Protein AF-A0A818AXY8-F1 (afdb_monomer)

Structure (mmCIF, N/CA/C/O backbone):
data_AF-A0A818AXY8-F1
#
_entry.id   AF-A0A818AXY8-F1
#
loop_
_atom_site.group_PDB
_atom_site.id
_atom_site.type_symbol
_atom_site.label_atom_id
_atom_site.label_alt_id
_atom_site.label_comp_id
_atom_site.label_asym_id
_atom_site.label_entity_id
_atom_site.label_seq_id
_atom_site.pdbx_PDB_ins_code
_atom_site.Cartn_x
_atom_site.Cartn_y
_atom_site.Cartn_z
_atom_site.occupancy
_atom_site.B_iso_or_equiv
_atom_site.auth_seq_id
_atom_site.auth_comp_id
_atom_site.auth_asym_id
_atom_site.auth_atom_id
_atom_site.pdbx_PDB_model_num
ATOM 1 N N . MET A 1 1 ? -20.628 3.296 70.301 1.00 48.06 1 MET A N 1
ATOM 2 C CA . MET A 1 1 ? -19.712 3.643 69.192 1.00 48.06 1 MET A CA 1
ATOM 3 C C . MET A 1 1 ? -20.104 2.829 67.960 1.00 48.06 1 MET A C 1
ATOM 5 O O . MET A 1 1 ? -19.567 1.754 67.759 1.00 48.06 1 MET A O 1
ATOM 9 N N . TYR A 1 2 ? -21.075 3.292 67.170 1.00 55.97 2 TYR A N 1
ATOM 10 C CA . TYR A 1 2 ? -21.410 2.694 65.869 1.00 55.97 2 TYR A CA 1
ATOM 11 C C . TYR A 1 2 ? -21.148 3.757 64.809 1.00 55.97 2 TYR A C 1
ATOM 13 O O . TYR A 1 2 ? -21.998 4.604 64.554 1.00 55.97 2 TYR A O 1
ATOM 21 N N . PHE A 1 3 ? -19.930 3.774 64.270 1.00 54.16 3 PHE A N 1
ATOM 22 C CA . PHE A 1 3 ? -19.526 4.743 63.256 1.00 54.16 3 PHE A CA 1
ATOM 23 C C . PHE A 1 3 ? -19.406 4.032 61.897 1.00 54.16 3 PHE A C 1
ATOM 25 O O . PHE A 1 3 ? -18.405 3.405 61.579 1.00 54.16 3 PHE A O 1
ATOM 32 N N . PHE A 1 4 ? -20.501 4.119 61.136 1.00 60.19 4 PHE A N 1
ATOM 33 C CA . PHE A 1 4 ? -20.572 4.169 59.669 1.00 60.19 4 PHE A CA 1
ATOM 34 C C . PHE A 1 4 ? -20.023 3.011 58.793 1.00 60.19 4 PHE A C 1
ATOM 36 O O . PHE A 1 4 ? -19.209 3.247 57.900 1.00 60.19 4 PHE A O 1
ATOM 43 N N . PRO A 1 5 ? -20.598 1.793 58.868 1.00 75.06 5 PRO A N 1
ATOM 44 C CA . PRO A 1 5 ? -20.438 0.762 57.824 1.00 75.06 5 PRO A CA 1
ATOM 45 C C . PRO A 1 5 ? -21.004 1.174 56.445 1.00 75.06 5 PRO A C 1
ATOM 47 O O . PRO A 1 5 ? -20.714 0.551 55.430 1.00 75.06 5 PRO A O 1
ATOM 50 N N . TRP A 1 6 ? -21.799 2.244 56.382 1.00 73.00 6 TRP A N 1
ATOM 51 C CA . TRP A 1 6 ? -22.331 2.782 55.128 1.00 73.00 6 TRP A CA 1
ATOM 52 C C . TRP A 1 6 ? -21.282 3.532 54.301 1.00 73.00 6 TRP A C 1
ATOM 54 O O . TRP A 1 6 ? -21.371 3.533 53.079 1.00 73.00 6 TRP A O 1
ATOM 64 N N . ILE A 1 7 ? -20.264 4.125 54.934 1.00 83.06 7 ILE A N 1
ATOM 65 C CA . ILE A 1 7 ? -19.205 4.868 54.228 1.00 83.06 7 ILE A CA 1
ATOM 66 C C . ILE A 1 7 ? -18.285 3.912 53.462 1.00 83.06 7 ILE A C 1
ATOM 68 O O . ILE A 1 7 ? -17.856 4.198 52.348 1.00 83.06 7 ILE A O 1
ATOM 72 N N . THR A 1 8 ? -17.994 2.746 54.032 1.00 83.06 8 THR A N 1
ATOM 73 C CA . THR A 1 8 ? -17.176 1.734 53.354 1.00 83.06 8 THR A CA 1
ATOM 74 C C . THR A 1 8 ? -17.925 1.113 52.177 1.00 83.06 8 THR A C 1
ATOM 76 O O . THR A 1 8 ? -17.327 0.896 51.124 1.00 83.06 8 THR A O 1
ATOM 79 N N . LEU A 1 9 ? -19.240 0.905 52.307 1.00 85.94 9 LEU A N 1
ATOM 80 C CA . LEU A 1 9 ? -20.090 0.435 51.214 1.00 85.94 9 LEU A CA 1
ATOM 81 C C . LEU A 1 9 ? -20.167 1.458 50.070 1.00 85.94 9 LEU A C 1
ATOM 83 O O . LEU A 1 9 ? -20.033 1.087 48.905 1.00 85.94 9 LEU A O 1
ATOM 87 N N . THR A 1 10 ? -20.340 2.747 50.379 1.00 87.31 10 THR A N 1
ATOM 88 C CA . THR A 1 10 ? -20.406 3.796 49.349 1.00 87.31 10 THR A CA 1
ATOM 89 C C . THR A 1 10 ? -19.076 3.965 48.622 1.00 87.31 10 THR A C 1
ATOM 91 O O . THR A 1 10 ? -19.072 4.057 47.396 1.00 87.31 10 THR A O 1
ATOM 94 N N . LEU A 1 11 ? -17.945 3.924 49.332 1.00 89.06 11 LEU A N 1
ATOM 95 C CA . LEU A 1 11 ? -16.615 3.962 48.714 1.00 89.06 11 LEU A CA 1
ATOM 96 C C . LEU A 1 11 ? -16.344 2.734 47.836 1.00 89.06 11 LEU A C 1
ATOM 98 O O . LEU A 1 11 ? -15.791 2.870 46.745 1.00 89.06 11 LEU A O 1
ATOM 102 N N . PHE A 1 12 ? -16.765 1.545 48.270 1.00 90.44 12 PHE A N 1
ATOM 103 C CA . PHE A 1 12 ? -16.612 0.320 47.486 1.00 90.44 12 PHE A CA 1
ATOM 104 C C . PHE A 1 12 ? -17.447 0.350 46.198 1.00 90.44 12 PHE A C 1
ATOM 106 O O . PHE A 1 12 ? -16.944 0.015 45.124 1.00 90.44 12 PHE A O 1
ATOM 113 N N . LEU A 1 13 ? -18.699 0.810 46.277 1.00 88.44 13 LEU A N 1
ATOM 114 C CA . LEU A 1 13 ? -19.559 0.984 45.105 1.00 88.44 13 LEU A CA 1
ATOM 115 C C . LEU A 1 13 ? -19.002 2.046 44.147 1.00 88.44 13 LEU A C 1
ATOM 117 O O . LEU A 1 13 ? -18.993 1.826 42.936 1.00 88.44 13 LEU A O 1
ATOM 121 N N . LEU A 1 14 ? -18.464 3.150 44.670 1.00 91.19 14 LEU A N 1
ATOM 122 C CA . LEU A 1 14 ? -17.814 4.187 43.867 1.00 91.19 14 LEU A CA 1
ATOM 123 C C . LEU A 1 14 ? -16.579 3.639 43.135 1.00 91.19 14 LEU A C 1
ATOM 125 O O . LEU A 1 14 ? -16.428 3.837 41.931 1.00 91.19 14 LEU A O 1
ATOM 129 N N . PHE A 1 15 ? -15.720 2.902 43.840 1.00 92.31 15 PHE A N 1
ATOM 130 C CA . PHE A 1 15 ? -14.532 2.284 43.254 1.00 92.31 15 PHE A CA 1
ATOM 131 C C . PHE A 1 15 ? -14.896 1.237 42.193 1.00 92.31 15 PHE A C 1
ATOM 133 O O . PHE A 1 15 ? -14.287 1.193 41.123 1.00 92.31 15 PHE A O 1
ATOM 140 N N . SER A 1 16 ? -15.921 0.421 42.450 1.00 89.50 16 SER A N 1
ATOM 141 C CA . SER A 1 16 ? -16.447 -0.543 41.478 1.00 89.50 16 SER A CA 1
ATOM 142 C C . SER A 1 16 ? -16.947 0.151 40.205 1.00 89.50 16 SER A C 1
ATOM 144 O O . SER A 1 16 ? -16.585 -0.251 39.097 1.00 89.50 16 SER A O 1
ATOM 146 N N . MET A 1 17 ? -17.685 1.256 40.351 1.00 91.81 17 MET A N 1
ATOM 147 C CA . MET A 1 17 ? -18.159 2.064 39.225 1.00 91.81 17 MET A CA 1
ATOM 148 C C . MET A 1 17 ? -17.009 2.678 38.425 1.00 91.81 17 MET A C 1
ATOM 150 O O . MET A 1 17 ? -16.980 2.525 37.207 1.00 91.81 17 MET A O 1
ATOM 154 N N . ILE A 1 18 ? -16.023 3.299 39.076 1.00 93.31 18 ILE A N 1
ATOM 155 C CA . ILE A 1 18 ? -14.860 3.894 38.394 1.00 93.31 18 ILE A CA 1
ATOM 156 C C . ILE A 1 18 ? -14.107 2.837 37.570 1.00 93.31 18 ILE A C 1
ATOM 158 O O . ILE A 1 18 ? -13.804 3.062 36.397 1.00 93.31 18 ILE A O 1
ATOM 162 N N . ASN A 1 19 ? -13.866 1.651 38.136 1.00 88.12 19 ASN A N 1
ATOM 163 C CA . ASN A 1 19 ? -13.210 0.556 37.417 1.00 88.12 19 ASN A CA 1
ATOM 164 C C . ASN A 1 19 ? -14.041 0.043 36.231 1.00 88.12 19 ASN A C 1
ATOM 166 O O . ASN A 1 19 ? -13.480 -0.272 35.177 1.00 88.12 19 ASN A O 1
ATOM 170 N N . ALA A 1 20 ? -15.367 -0.026 36.375 1.00 89.81 20 ALA A N 1
ATOM 171 C CA . ALA A 1 20 ? -16.263 -0.384 35.280 1.00 89.81 20 ALA A CA 1
ATOM 172 C C . ALA A 1 20 ? -16.190 0.647 34.142 1.00 89.81 20 ALA A C 1
ATOM 174 O O . ALA A 1 20 ? -16.043 0.260 32.982 1.00 89.81 20 ALA A O 1
ATOM 175 N N . PHE A 1 21 ? -16.187 1.945 34.461 1.00 92.38 21 PHE A N 1
ATOM 176 C CA . PHE A 1 21 ? -16.037 3.016 33.472 1.00 92.38 21 PHE A CA 1
ATOM 177 C C . PHE A 1 21 ? -14.702 2.949 32.728 1.00 92.38 21 PHE A C 1
ATOM 179 O O . PHE A 1 21 ? -14.694 3.034 31.502 1.00 92.38 21 PHE A O 1
ATOM 186 N N . ILE A 1 22 ? -13.586 2.726 33.431 1.00 90.06 22 ILE A N 1
ATOM 187 C CA . ILE A 1 22 ? -12.262 2.580 32.804 1.00 90.06 22 ILE A CA 1
ATOM 188 C C . ILE A 1 22 ? -12.265 1.409 31.810 1.00 90.06 22 ILE A C 1
ATOM 190 O O . ILE A 1 22 ? -11.779 1.549 30.685 1.00 90.06 22 ILE A O 1
ATOM 194 N N . ARG A 1 23 ? -12.855 0.263 32.183 1.00 87.25 23 ARG A N 1
ATOM 195 C CA . ARG A 1 23 ? -12.965 -0.897 31.284 1.00 87.25 23 ARG A CA 1
ATOM 196 C C . ARG A 1 23 ? -13.845 -0.606 30.073 1.00 87.25 23 ARG A C 1
ATOM 198 O O . ARG A 1 23 ? -13.454 -0.950 28.960 1.00 87.25 23 ARG A O 1
ATOM 205 N N . ILE A 1 24 ? -14.999 0.031 30.269 1.00 86.88 24 ILE A N 1
ATOM 206 C CA . ILE A 1 24 ? -15.915 0.390 29.176 1.00 86.88 24 ILE A CA 1
ATOM 207 C C . ILE A 1 24 ? -15.232 1.354 28.204 1.00 86.88 24 ILE A C 1
ATOM 209 O O . ILE A 1 24 ? -15.268 1.121 26.995 1.00 86.88 24 ILE A O 1
ATOM 213 N N . PHE A 1 25 ? -14.561 2.384 28.722 1.00 88.19 25 PHE A N 1
ATOM 214 C CA . PHE A 1 25 ? -13.838 3.353 27.909 1.00 88.19 25 PHE A CA 1
ATOM 215 C C . PHE A 1 25 ? -12.741 2.669 27.087 1.00 88.19 25 PHE A C 1
ATOM 217 O O . PHE A 1 25 ? -12.723 2.804 25.870 1.00 88.19 25 PHE A O 1
ATOM 224 N N . HIS A 1 26 ? -11.907 1.830 27.711 1.00 81.62 26 HIS A N 1
ATOM 225 C CA . HIS A 1 26 ? -10.865 1.071 27.013 1.00 81.62 26 HIS A CA 1
ATOM 226 C C . HIS A 1 26 ? -11.432 0.163 25.908 1.00 81.62 26 HIS A C 1
ATOM 228 O O . HIS A 1 26 ? -10.893 0.111 24.801 1.00 81.62 26 HIS A O 1
ATOM 234 N N . ILE A 1 27 ? -12.546 -0.529 26.174 1.00 82.12 27 ILE A N 1
ATOM 235 C CA . ILE A 1 27 ? -13.219 -1.363 25.171 1.00 82.12 27 ILE A CA 1
ATOM 236 C C . ILE A 1 27 ? -13.697 -0.504 23.995 1.00 82.12 27 ILE A C 1
ATOM 238 O O . ILE A 1 27 ? -13.471 -0.885 22.848 1.00 82.12 27 ILE A O 1
ATOM 242 N N . GLN A 1 28 ? -14.307 0.659 24.241 1.00 81.94 28 GLN A N 1
ATOM 243 C CA . GLN A 1 28 ? -14.752 1.559 23.172 1.00 81.94 28 GLN A CA 1
ATOM 244 C C . GLN A 1 28 ? -13.587 2.053 22.306 1.00 81.94 28 GLN A C 1
ATOM 246 O O . GLN A 1 28 ? -13.692 2.019 21.077 1.00 81.94 28 GLN A O 1
ATOM 251 N N . THR A 1 29 ? -12.455 2.424 22.911 1.00 78.94 29 THR A N 1
ATOM 252 C CA . THR A 1 29 ? -11.255 2.846 22.171 1.00 78.94 29 THR A CA 1
ATOM 253 C C . THR A 1 29 ? -10.733 1.724 21.275 1.00 78.94 29 THR A C 1
ATOM 255 O O . THR A 1 29 ? -10.442 1.947 20.099 1.00 78.94 29 THR A O 1
ATOM 258 N N . LEU A 1 30 ? -10.696 0.488 21.784 1.00 78.25 30 LEU A N 1
ATOM 259 C CA . LEU A 1 30 ? -10.285 -0.681 21.003 1.00 78.25 30 LEU A CA 1
ATOM 260 C C . LEU A 1 30 ? -11.244 -0.989 19.844 1.00 78.25 30 LEU A C 1
ATOM 262 O O . LEU A 1 30 ? -10.798 -1.346 18.752 1.00 78.25 30 LEU A O 1
ATOM 266 N N . GLN A 1 31 ? -12.557 -0.837 20.042 1.00 76.88 31 GLN A N 1
ATOM 267 C CA . GLN A 1 31 ? -13.547 -1.061 18.982 1.00 76.88 31 GLN A CA 1
A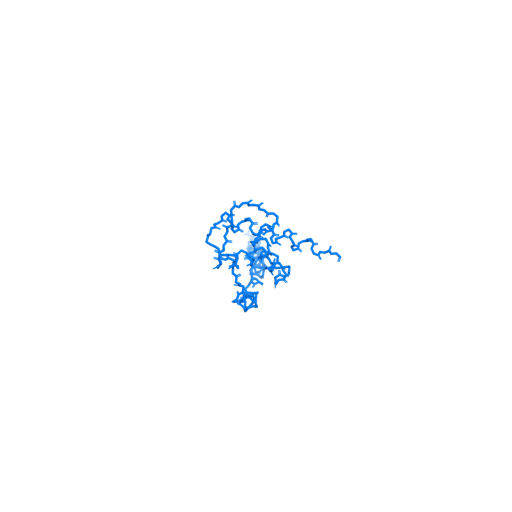TOM 268 C C . GLN A 1 31 ? -13.417 -0.033 17.846 1.00 76.88 31 GLN A C 1
ATOM 270 O O . GLN A 1 31 ? -13.568 -0.397 16.678 1.00 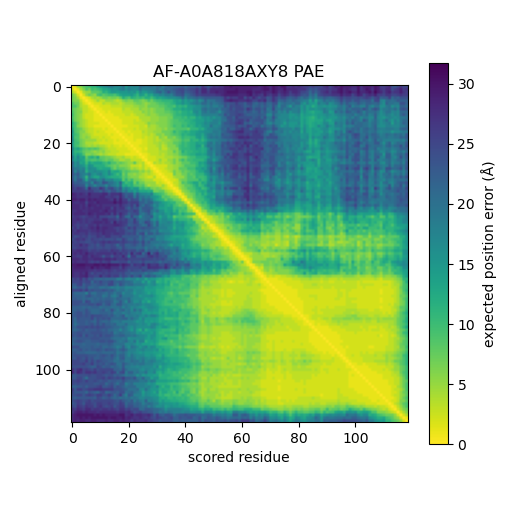76.88 31 GLN A O 1
ATOM 275 N N . LEU A 1 32 ? -13.088 1.228 18.151 1.00 70.31 32 LEU A N 1
ATOM 276 C CA . LEU A 1 32 ? -12.842 2.260 17.135 1.00 70.31 32 LEU A CA 1
ATOM 277 C C . LEU A 1 32 ? -11.584 1.963 16.305 1.00 70.31 32 LEU A C 1
ATOM 279 O O . LEU A 1 32 ? -11.634 2.042 15.077 1.00 70.31 32 LEU A O 1
ATOM 283 N N . VAL A 1 33 ? -10.497 1.528 16.949 1.00 73.56 33 VAL A N 1
ATOM 284 C CA . VAL A 1 33 ? -9.264 1.101 16.260 1.00 73.56 33 VAL A CA 1
ATOM 285 C C . VAL A 1 33 ? -9.508 -0.144 15.397 1.00 73.56 33 VAL A C 1
ATOM 287 O O . VAL A 1 33 ? -9.022 -0.246 14.273 1.00 73.56 33 VAL A O 1
ATOM 290 N N . LYS A 1 34 ? -10.322 -1.096 15.865 1.00 71.94 34 LYS A N 1
ATOM 291 C CA . LYS A 1 34 ? -10.660 -2.287 15.074 1.00 71.94 34 LYS A CA 1
ATOM 292 C C . LYS A 1 34 ? -11.527 -1.952 13.856 1.00 71.94 34 LYS A C 1
ATOM 294 O O . LYS A 1 34 ? -11.362 -2.575 12.812 1.00 71.94 34 LYS A O 1
ATOM 299 N N . ARG A 1 35 ? -12.422 -0.961 13.953 1.00 62.16 35 ARG A N 1
ATOM 300 C CA . ARG A 1 35 ? -13.236 -0.484 12.818 1.00 62.16 35 ARG A CA 1
ATOM 301 C C . ARG A 1 35 ? -12.395 0.215 11.748 1.00 62.16 35 ARG A C 1
ATOM 303 O O . ARG A 1 35 ? -12.654 -0.000 10.564 1.00 62.16 35 ARG A O 1
ATOM 310 N N . SER A 1 36 ? -11.384 0.999 12.132 1.00 61.12 36 SER A N 1
ATOM 311 C CA . SER A 1 36 ? -10.471 1.625 11.165 1.00 61.12 36 SER A CA 1
ATOM 312 C C . SER A 1 36 ? -9.602 0.591 10.441 1.00 61.12 36 SER A C 1
ATOM 314 O O . SER A 1 36 ? -9.441 0.681 9.226 1.00 61.12 36 SER A O 1
ATOM 316 N N . LEU A 1 37 ? -9.137 -0.448 11.143 1.00 62.16 37 LEU A N 1
ATOM 317 C CA . LEU A 1 37 ? -8.434 -1.580 10.528 1.00 62.16 37 LEU A CA 1
ATOM 318 C C . LEU A 1 37 ? -9.368 -2.470 9.684 1.00 62.16 37 LEU A C 1
ATOM 320 O O . LEU A 1 37 ? -8.973 -2.940 8.623 1.00 62.16 37 LEU A O 1
ATOM 324 N N . GLY A 1 38 ? -10.620 -2.670 10.107 1.00 50.88 38 GLY A N 1
ATOM 325 C CA . GLY A 1 38 ? -11.599 -3.532 9.430 1.00 50.88 38 GLY A CA 1
ATOM 326 C C . GLY A 1 38 ? -12.115 -2.997 8.089 1.00 50.88 38 GLY A C 1
ATOM 327 O O . GLY A 1 38 ? -12.424 -3.787 7.199 1.00 50.88 38 GLY A O 1
ATOM 328 N N . ARG A 1 39 ? -12.132 -1.671 7.876 1.00 48.03 39 ARG A N 1
ATOM 329 C CA . ARG A 1 39 ? -12.456 -1.066 6.563 1.00 48.03 39 ARG A CA 1
ATOM 330 C C . ARG A 1 39 ? -11.456 -1.478 5.465 1.00 48.03 39 ARG A C 1
ATOM 332 O O . ARG A 1 39 ? -11.777 -1.419 4.282 1.00 48.03 39 ARG A O 1
ATOM 339 N N . ARG A 1 40 ? -10.272 -1.966 5.844 1.00 50.41 40 ARG A N 1
ATOM 340 C CA . ARG A 1 40 ? -9.240 -2.468 4.929 1.00 50.41 40 ARG A CA 1
ATOM 341 C C . ARG A 1 40 ? -9.599 -3.807 4.275 1.00 50.41 40 ARG A C 1
ATOM 343 O O . ARG A 1 40 ? -9.164 -4.062 3.157 1.00 50.41 40 ARG A O 1
ATOM 350 N N . SER A 1 41 ? -10.432 -4.625 4.923 1.00 45.66 41 SER A N 1
ATOM 351 C CA . SER A 1 41 ? -10.787 -5.976 4.461 1.00 45.66 41 SER A CA 1
ATOM 352 C C . SER A 1 41 ? -11.847 -6.017 3.353 1.00 45.66 41 SER A C 1
ATOM 354 O O . SER A 1 41 ? -12.002 -7.052 2.718 1.00 45.66 41 SER A O 1
ATOM 356 N N . GLN A 1 42 ? -12.578 -4.926 3.098 1.00 47.12 42 GLN A N 1
ATOM 357 C CA . GLN A 1 42 ? -13.581 -4.882 2.019 1.00 47.12 42 GLN A CA 1
ATOM 358 C C . GLN A 1 42 ? -12.997 -4.451 0.665 1.00 47.12 42 GLN A C 1
ATOM 360 O O . GLN A 1 42 ? -13.571 -4.767 -0.372 1.00 47.12 42 GLN A O 1
ATOM 365 N N . SER A 1 43 ? -11.836 -3.787 0.639 1.00 52.50 43 SER A N 1
ATOM 366 C CA . SER A 1 43 ? -11.241 -3.322 -0.624 1.00 52.50 43 SER A CA 1
ATOM 367 C C . SER A 1 43 ? -10.519 -4.432 -1.406 1.00 52.50 43 SER A C 1
ATOM 369 O O . SER A 1 43 ? -10.447 -4.397 -2.630 1.00 52.50 43 SER A O 1
ATOM 371 N N . SER A 1 44 ? -10.065 -5.483 -0.718 1.00 50.88 44 SER A N 1
ATOM 372 C CA . SER A 1 44 ? -9.285 -6.587 -1.294 1.00 50.88 44 SER A CA 1
ATOM 373 C C . SER A 1 44 ? -10.046 -7.453 -2.307 1.00 50.88 44 SER A C 1
ATOM 375 O O . SER A 1 44 ? -9.409 -8.105 -3.127 1.00 50.8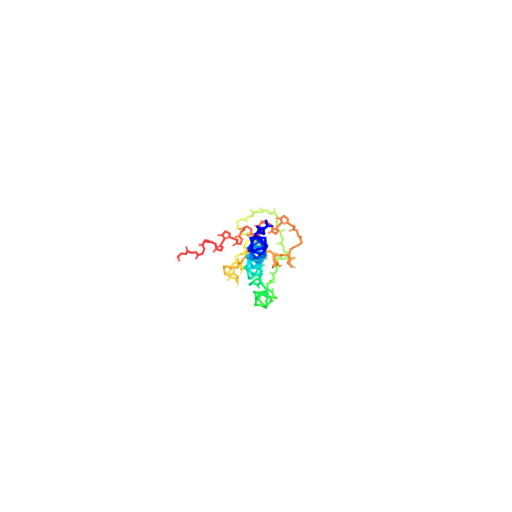8 44 SER A O 1
ATOM 377 N N . THR A 1 45 ? -11.384 -7.455 -2.299 1.00 53.50 45 THR A N 1
ATOM 378 C CA . THR A 1 45 ? -12.168 -8.230 -3.284 1.00 53.50 45 THR A CA 1
ATOM 379 C C . THR A 1 45 ? -12.343 -7.468 -4.599 1.00 53.50 45 THR A C 1
ATOM 381 O O . THR A 1 45 ? -12.242 -8.072 -5.659 1.00 53.50 45 THR A O 1
ATOM 384 N N . SER A 1 46 ? -12.523 -6.142 -4.549 1.00 58.12 46 SER A N 1
ATOM 385 C CA . SER A 1 46 ? -12.688 -5.318 -5.758 1.00 58.12 46 SER A CA 1
ATOM 386 C C . SER A 1 46 ? -11.390 -5.211 -6.562 1.00 58.12 46 SER A C 1
ATOM 388 O O . SER A 1 46 ? -11.408 -5.299 -7.784 1.00 58.12 46 SER A O 1
ATOM 390 N N . TYR A 1 47 ? -10.250 -5.068 -5.882 1.00 62.72 47 TYR A N 1
ATOM 391 C CA . TYR A 1 47 ? -8.955 -4.900 -6.546 1.00 62.72 47 TYR A CA 1
ATOM 392 C C . TYR A 1 47 ? -8.378 -6.200 -7.116 1.00 62.72 47 TYR A C 1
ATOM 394 O O . TYR A 1 47 ? -7.644 -6.153 -8.096 1.00 62.72 47 TYR A O 1
ATOM 402 N N . ASN A 1 48 ? -8.735 -7.363 -6.560 1.00 62.56 48 ASN A N 1
ATOM 403 C CA . ASN A 1 48 ? -8.258 -8.652 -7.074 1.00 62.56 48 ASN A CA 1
ATOM 404 C C . ASN A 1 48 ? -8.731 -8.925 -8.510 1.00 62.56 48 ASN A C 1
ATOM 406 O O . ASN A 1 48 ? -8.003 -9.551 -9.271 1.00 62.56 48 ASN A O 1
ATOM 410 N N . SER A 1 49 ? -9.918 -8.452 -8.903 1.00 61.06 49 SER A N 1
ATOM 411 C CA . SER A 1 49 ? -10.404 -8.598 -10.281 1.00 61.06 49 SER A CA 1
ATOM 412 C C . SER A 1 49 ? -9.633 -7.708 -11.262 1.00 61.06 49 SER A C 1
ATOM 414 O O . SER A 1 49 ? -9.318 -8.159 -12.353 1.00 61.06 49 SER A O 1
ATOM 416 N N . GLN A 1 50 ? -9.271 -6.485 -10.855 1.00 65.25 50 GLN A N 1
ATOM 417 C CA . GLN A 1 50 ? -8.506 -5.524 -11.667 1.00 65.25 50 GLN A CA 1
ATOM 418 C C . GLN A 1 50 ? -7.012 -5.867 -11.793 1.00 65.25 50 GLN A C 1
ATOM 420 O O . GLN A 1 50 ? -6.342 -5.363 -12.695 1.00 65.25 50 GLN A O 1
ATOM 425 N N . ASP A 1 51 ? -6.494 -6.703 -10.896 1.00 70.38 51 ASP A N 1
ATOM 426 C CA . ASP A 1 51 ? -5.084 -7.089 -10.833 1.00 70.38 51 ASP A CA 1
ATOM 427 C C . ASP A 1 51 ? -4.698 -8.191 -11.829 1.00 70.38 51 ASP A C 1
ATOM 429 O O . ASP A 1 51 ? -3.609 -8.146 -12.390 1.00 70.38 51 ASP A O 1
ATOM 433 N N . ASN A 1 52 ? -5.597 -9.141 -12.118 1.00 68.62 52 ASN A N 1
ATOM 434 C CA . ASN A 1 52 ? -5.314 -10.230 -13.071 1.00 68.62 52 ASN A CA 1
ATOM 435 C C . ASN A 1 52 ? -5.024 -9.729 -14.496 1.00 68.62 52 ASN A C 1
ATOM 437 O O . ASN A 1 52 ? -4.360 -10.418 -15.265 1.00 68.62 52 ASN A O 1
ATOM 441 N N . ASP A 1 53 ? -5.491 -8.524 -14.821 1.00 74.88 53 ASP A N 1
ATOM 442 C CA . ASP A 1 53 ? -5.313 -7.889 -16.125 1.00 74.88 53 ASP A CA 1
ATOM 443 C C . ASP A 1 53 ? -4.092 -6.944 -16.171 1.00 74.88 53 ASP A C 1
ATOM 445 O O . ASP A 1 53 ? -3.929 -6.210 -17.145 1.00 74.88 53 ASP A O 1
ATOM 449 N N . LEU A 1 54 ? -3.271 -6.871 -15.113 1.00 81.44 54 LEU A N 1
ATOM 450 C CA . LEU A 1 54 ? -2.010 -6.118 -15.120 1.00 81.44 54 LEU A CA 1
ATOM 451 C C . LEU A 1 54 ? -0.890 -7.020 -15.634 1.00 81.44 54 LEU A C 1
ATOM 453 O O . LEU A 1 54 ? -0.544 -8.018 -15.005 1.00 81.44 54 LEU A O 1
ATOM 457 N N . VAL A 1 55 ? -0.296 -6.643 -16.764 1.00 80.62 55 VAL A N 1
ATOM 458 C CA . VAL A 1 55 ? 0.847 -7.355 -17.342 1.00 80.62 55 VAL A CA 1
ATOM 459 C C . VAL A 1 55 ? 2.116 -6.554 -17.046 1.00 80.62 55 VAL A C 1
ATOM 461 O O . VAL A 1 55 ? 2.286 -5.470 -17.609 1.00 80.62 55 VAL A O 1
ATOM 464 N N . PRO A 1 56 ? 3.015 -7.039 -16.169 1.00 82.00 56 PRO A N 1
ATOM 465 C CA . PRO A 1 56 ? 4.259 -6.338 -15.901 1.00 82.00 56 PRO A CA 1
ATOM 466 C C . PRO A 1 56 ? 5.181 -6.386 -17.131 1.00 82.00 56 PRO A C 1
ATOM 468 O O . PRO A 1 56 ? 5.255 -7.410 -17.819 1.00 82.00 56 PRO A O 1
ATOM 471 N N . PRO A 1 57 ? 5.920 -5.304 -17.420 1.00 81.81 57 PRO A N 1
ATOM 472 C CA . PRO A 1 57 ? 6.890 -5.302 -18.504 1.00 81.81 57 PRO A CA 1
ATOM 473 C C . PRO A 1 57 ? 8.016 -6.306 -18.221 1.00 81.81 57 PRO A C 1
ATOM 475 O O . PRO A 1 57 ? 8.602 -6.334 -17.142 1.00 81.81 57 PRO A O 1
ATOM 478 N N . THR A 1 58 ? 8.359 -7.124 -19.216 1.00 78.38 58 THR A N 1
ATOM 479 C CA . THR A 1 58 ? 9.358 -8.200 -19.073 1.00 78.38 58 THR A CA 1
ATOM 480 C C . THR A 1 58 ? 10.800 -7.728 -19.262 1.00 78.38 58 THR A C 1
ATOM 482 O O . THR A 1 58 ? 11.741 -8.481 -19.021 1.00 78.38 58 THR A O 1
ATOM 485 N N . THR A 1 59 ? 11.001 -6.480 -19.691 1.00 76.56 59 THR A N 1
ATOM 486 C CA . THR A 1 59 ? 12.317 -5.934 -20.038 1.00 76.56 59 THR A CA 1
ATOM 487 C C . THR A 1 59 ? 12.633 -4.701 -19.200 1.00 76.56 59 THR A C 1
ATOM 489 O O . THR A 1 59 ? 11.912 -3.707 -19.259 1.00 76.56 59 THR A O 1
ATOM 492 N N . CYS A 1 60 ? 13.745 -4.723 -18.461 1.00 76.19 60 CYS A N 1
ATOM 493 C CA . CYS A 1 60 ? 14.277 -3.555 -17.761 1.00 76.19 60 CYS A CA 1
ATOM 494 C C . CYS A 1 60 ? 15.601 -3.128 -18.404 1.00 76.19 60 CYS A C 1
ATOM 496 O O . CYS A 1 60 ? 16.579 -3.865 -18.369 1.00 76.19 60 CYS A O 1
ATOM 498 N N . CYS A 1 61 ? 15.636 -1.929 -18.986 1.00 77.44 61 CYS A N 1
ATOM 499 C CA . CYS A 1 61 ? 16.824 -1.389 -19.658 1.00 77.44 61 CYS A CA 1
ATOM 500 C C . CYS A 1 61 ? 17.898 -0.877 -18.671 1.00 77.44 61 CYS A C 1
ATOM 502 O O . CYS A 1 61 ? 19.004 -0.546 -19.089 1.00 77.44 61 CYS A O 1
ATOM 504 N N . MET A 1 62 ? 17.581 -0.771 -17.369 1.00 75.50 62 MET A N 1
ATOM 505 C CA . MET A 1 62 ? 18.472 -0.283 -16.294 1.00 75.50 62 MET A CA 1
ATOM 506 C C . MET A 1 62 ? 19.150 1.081 -16.556 1.00 75.50 62 MET A C 1
ATOM 508 O O . MET A 1 62 ? 20.072 1.470 -15.851 1.00 75.50 62 MET A O 1
ATOM 512 N N . SER A 1 63 ? 18.674 1.832 -17.551 1.00 76.31 63 SER A N 1
ATOM 513 C CA . SER A 1 63 ? 19.315 3.060 -18.047 1.00 76.31 63 SER A CA 1
ATOM 514 C C . SER A 1 63 ? 18.634 4.345 -17.562 1.00 76.31 63 SER A C 1
ATOM 516 O O . SER A 1 63 ? 18.981 5.431 -18.011 1.00 76.31 63 SER A O 1
ATOM 518 N N . ASN A 1 64 ? 17.641 4.231 -16.671 1.00 67.38 64 ASN A N 1
ATOM 519 C CA . ASN A 1 64 ? 16.952 5.356 -16.025 1.00 67.38 64 ASN A CA 1
ATOM 520 C C . ASN A 1 64 ? 16.467 6.478 -16.978 1.00 67.38 64 ASN A C 1
ATOM 522 O O . ASN A 1 64 ? 16.526 7.662 -16.651 1.00 67.38 64 ASN A O 1
ATOM 526 N N . CYS A 1 65 ? 15.981 6.119 -18.169 1.00 77.50 65 CYS A N 1
ATOM 527 C CA . CYS A 1 65 ? 15.518 7.081 -19.169 1.00 77.50 65 CYS A CA 1
ATOM 528 C C . CYS A 1 65 ? 14.095 7.602 -18.885 1.00 77.50 65 CYS A C 1
ATOM 530 O O . CYS A 1 65 ? 13.292 6.948 -18.220 1.00 77.50 65 CYS A O 1
ATOM 532 N N . ALA A 1 66 ? 13.756 8.767 -19.451 1.00 71.75 66 ALA A N 1
ATOM 533 C CA . ALA A 1 66 ? 12.436 9.390 -19.299 1.00 71.75 66 ALA A CA 1
ATOM 534 C C . ALA A 1 66 ? 11.276 8.552 -19.880 1.00 71.75 66 ALA A C 1
ATOM 536 O O . ALA A 1 66 ? 10.132 8.744 -19.484 1.00 71.75 66 ALA A O 1
ATOM 537 N N . ASN A 1 67 ? 11.569 7.612 -20.786 1.00 75.81 67 ASN A N 1
ATOM 538 C CA . ASN A 1 67 ? 10.594 6.697 -21.387 1.00 75.81 67 ASN A CA 1
ATOM 539 C C . ASN A 1 67 ? 10.705 5.277 -20.804 1.00 75.81 67 ASN A C 1
ATOM 541 O O . ASN A 1 67 ? 10.697 4.279 -21.525 1.00 75.81 67 ASN A O 1
ATOM 545 N N . CYS A 1 68 ? 10.923 5.178 -19.494 1.00 85.56 68 CYS A N 1
ATOM 546 C CA . CYS A 1 68 ? 11.058 3.892 -18.829 1.00 85.56 68 CYS A CA 1
ATOM 547 C C . CYS A 1 68 ? 9.713 3.147 -18.843 1.00 85.56 68 CYS A C 1
ATOM 549 O O . 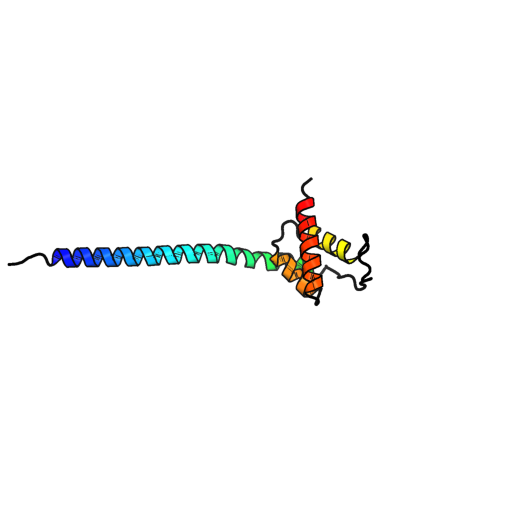CYS A 1 68 ? 8.717 3.645 -18.324 1.00 85.56 68 CYS A O 1
ATOM 551 N N . VAL A 1 69 ? 9.698 1.921 -19.373 1.00 87.38 69 VAL A N 1
ATOM 552 C CA . VAL A 1 69 ? 8.491 1.070 -19.454 1.00 87.38 69 VAL A CA 1
ATOM 553 C C . VAL A 1 69 ? 7.815 0.852 -18.097 1.00 87.38 69 VAL A C 1
ATOM 555 O O . VAL A 1 69 ? 6.600 0.713 -18.006 1.00 87.38 69 VAL A O 1
ATOM 558 N N . TRP A 1 70 ? 8.599 0.887 -17.021 1.00 87.88 70 TRP A N 1
ATOM 559 C CA . TRP A 1 70 ? 8.111 0.752 -15.654 1.00 87.88 70 TRP A CA 1
ATOM 560 C C . TRP A 1 70 ? 7.426 2.011 -15.124 1.00 87.88 70 TRP A C 1
ATOM 562 O O . TRP A 1 70 ? 6.572 1.921 -14.248 1.00 87.88 70 TRP A O 1
ATOM 572 N N . ILE A 1 71 ? 7.752 3.177 -15.680 1.00 88.25 71 ILE A N 1
ATOM 573 C CA . ILE A 1 71 ? 7.041 4.424 -15.402 1.00 88.25 71 ILE A CA 1
ATOM 574 C C . ILE A 1 71 ? 5.670 4.414 -16.080 1.00 88.25 71 ILE A C 1
ATOM 576 O O . ILE A 1 71 ? 4.684 4.793 -15.453 1.00 88.25 71 ILE A O 1
ATOM 580 N N . SER A 1 72 ? 5.582 3.915 -17.316 1.00 87.44 72 SER A N 1
ATOM 581 C CA . SER A 1 72 ? 4.294 3.696 -17.988 1.00 87.44 72 SER A CA 1
ATOM 582 C C . SER A 1 72 ? 3.435 2.675 -17.237 1.00 87.44 72 SER A C 1
ATOM 584 O O . SER A 1 72 ? 2.245 2.894 -17.038 1.00 87.44 72 SER A O 1
ATOM 586 N N . PHE A 1 73 ? 4.049 1.600 -16.734 1.00 88.50 73 PHE A N 1
ATOM 587 C CA . PHE A 1 73 ? 3.371 0.626 -15.876 1.00 88.50 73 PHE A CA 1
ATOM 588 C C . PHE A 1 73 ? 2.867 1.251 -14.562 1.00 88.50 73 PHE A C 1
ATOM 590 O O . PHE A 1 73 ? 1.727 1.029 -14.159 1.00 88.50 73 PHE A O 1
ATOM 597 N N . ALA A 1 74 ? 3.679 2.090 -13.909 1.00 89.75 74 ALA A N 1
ATOM 598 C CA . ALA A 1 74 ? 3.261 2.847 -12.727 1.00 89.75 74 ALA A CA 1
ATOM 599 C C . ALA A 1 74 ? 2.076 3.784 -13.021 1.00 89.75 74 ALA A C 1
ATOM 601 O O . ALA A 1 74 ? 1.172 3.926 -12.197 1.00 89.75 74 ALA A O 1
ATOM 602 N N . GLU A 1 75 ? 2.055 4.411 -14.195 1.00 88.56 75 GLU A N 1
ATOM 603 C CA . GLU A 1 75 ? 0.947 5.260 -14.628 1.00 88.56 75 GLU A CA 1
ATOM 604 C C . GLU A 1 75 ? -0.349 4.463 -14.825 1.00 88.56 75 GLU A C 1
ATOM 606 O O . GLU A 1 75 ? -1.394 4.876 -14.323 1.00 88.56 75 GLU A O 1
ATOM 611 N N . GLU A 1 76 ? -0.284 3.291 -15.457 1.00 88.75 76 GLU A N 1
ATOM 612 C CA . GLU A 1 76 ? -1.445 2.410 -15.614 1.00 88.75 76 GLU A CA 1
ATOM 613 C C . GLU A 1 76 ? -2.017 1.973 -14.256 1.00 88.75 76 GLU A C 1
ATOM 615 O O . GLU A 1 76 ? -3.231 2.016 -14.040 1.00 88.75 76 GLU A O 1
ATOM 620 N N . ILE A 1 77 ? -1.150 1.623 -13.297 1.00 89.38 77 ILE A N 1
ATOM 621 C CA . ILE A 1 77 ? -1.572 1.298 -11.929 1.00 89.38 77 ILE A CA 1
ATOM 622 C C . ILE A 1 77 ? -2.243 2.514 -11.273 1.00 89.38 77 ILE A C 1
ATOM 624 O O . ILE A 1 77 ? -3.315 2.379 -10.684 1.00 89.38 77 ILE A O 1
ATOM 628 N N . ALA A 1 78 ? -1.665 3.712 -11.387 1.00 88.94 78 ALA A N 1
ATOM 629 C CA . ALA A 1 78 ? -2.258 4.921 -10.813 1.00 88.94 78 ALA A CA 1
ATOM 630 C C . ALA A 1 78 ? -3.654 5.225 -11.394 1.00 88.94 78 ALA A C 1
ATOM 632 O O . ALA A 1 78 ? -4.550 5.635 -10.653 1.00 88.94 78 ALA A O 1
ATOM 633 N N . GLN A 1 79 ? -3.856 4.983 -12.694 1.00 86.50 79 GLN A N 1
ATOM 634 C CA . GLN A 1 79 ? -5.149 5.152 -13.365 1.00 86.50 79 GLN A CA 1
ATOM 635 C C . GLN A 1 79 ? -6.168 4.083 -12.955 1.00 86.50 79 GLN A C 1
ATOM 637 O O . GLN A 1 79 ? -7.346 4.390 -12.771 1.00 86.50 79 GLN A O 1
ATOM 642 N N . ARG A 1 80 ? -5.730 2.830 -12.787 1.00 86.25 80 ARG A N 1
ATOM 643 C CA . ARG A 1 80 ? -6.598 1.701 -12.421 1.00 86.25 80 ARG A CA 1
ATOM 644 C C . ARG A 1 80 ? -7.015 1.722 -10.948 1.00 86.25 80 ARG A C 1
ATOM 646 O O . ARG A 1 80 ? -8.083 1.209 -10.614 1.00 86.25 80 ARG A O 1
ATOM 653 N N . TYR A 1 81 ? -6.206 2.334 -10.082 1.00 86.00 81 TYR A N 1
ATOM 654 C CA . TYR A 1 81 ? -6.416 2.404 -8.633 1.00 86.00 81 TYR A CA 1
ATOM 655 C C . TYR A 1 81 ? -6.453 3.855 -8.107 1.00 86.00 81 TYR A C 1
ATOM 657 O O . TYR A 1 81 ? -5.644 4.231 -7.248 1.00 86.00 81 TYR A O 1
ATOM 665 N N . PRO A 1 82 ? -7.393 4.695 -8.578 1.00 82.25 82 PRO A N 1
ATOM 666 C CA . PRO A 1 82 ? -7.448 6.097 -8.186 1.00 82.25 82 PRO A CA 1
ATOM 667 C C . PRO A 1 82 ? -7.759 6.231 -6.690 1.00 82.25 82 PRO A C 1
ATOM 669 O O . PRO A 1 82 ? -8.744 5.692 -6.186 1.00 82.25 82 PRO A O 1
ATOM 672 N N . GLY A 1 83 ? -6.909 6.958 -5.961 1.00 80.50 83 GLY A N 1
ATOM 673 C CA . GLY A 1 83 ? -7.078 7.176 -4.520 1.00 80.50 83 GLY A CA 1
ATOM 674 C C . GLY A 1 83 ? -6.897 5.921 -3.656 1.00 80.50 83 GLY A C 1
ATOM 675 O O . GLY A 1 83 ? -7.285 5.931 -2.485 1.00 80.50 83 GLY A O 1
ATOM 676 N N . ALA A 1 84 ? -6.324 4.843 -4.201 1.00 83.44 84 ALA A N 1
ATOM 677 C CA . ALA A 1 84 ? -6.040 3.648 -3.424 1.00 83.44 84 ALA A CA 1
ATOM 678 C C . ALA A 1 84 ? -5.041 3.939 -2.296 1.00 83.44 84 ALA A C 1
ATOM 680 O O . ALA A 1 84 ? -4.085 4.702 -2.444 1.00 83.44 84 ALA A O 1
ATOM 681 N N . ALA A 1 85 ? -5.270 3.305 -1.144 1.00 84.12 85 ALA A N 1
ATOM 682 C CA . ALA A 1 85 ? -4.362 3.416 -0.014 1.00 84.12 85 ALA A CA 1
ATOM 683 C C . ALA A 1 85 ? -2.979 2.861 -0.386 1.00 84.12 85 ALA A C 1
ATOM 685 O O . ALA A 1 85 ? -2.867 1.884 -1.132 1.00 84.12 85 ALA A O 1
ATOM 686 N N . LYS A 1 86 ? -1.932 3.458 0.191 1.00 86.31 86 LYS A N 1
ATOM 687 C CA . LYS A 1 86 ? -0.520 3.097 -0.014 1.00 86.31 86 LYS A CA 1
ATOM 688 C C . LYS A 1 86 ? -0.287 1.589 0.036 1.00 86.31 86 LYS A C 1
ATOM 690 O O . LYS A 1 86 ? 0.486 1.035 -0.735 1.00 86.31 86 LYS A O 1
ATOM 695 N N . GLU A 1 87 ? -0.980 0.904 0.927 1.00 86.12 87 GLU A N 1
ATOM 696 C CA . GLU A 1 87 ? -0.769 -0.513 1.155 1.00 86.12 87 GLU A CA 1
ATOM 697 C C . G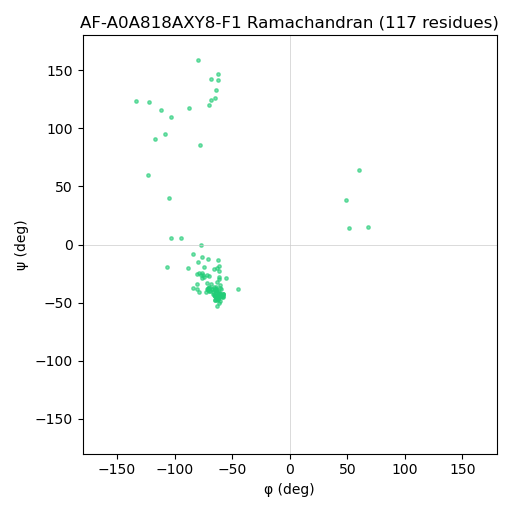LU A 1 87 ? -1.461 -1.423 0.144 1.00 86.12 87 GL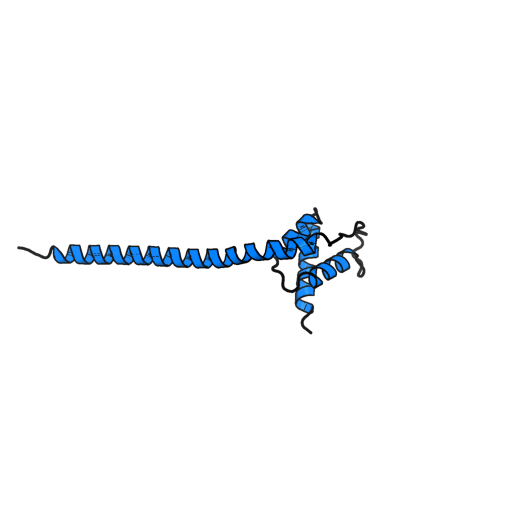U A C 1
ATOM 699 O O . GLU A 1 87 ? -0.959 -2.512 -0.101 1.00 86.12 87 GLU A O 1
ATOM 704 N N . VAL A 1 88 ? -2.541 -0.962 -0.493 1.00 87.38 88 VAL A N 1
ATOM 705 C CA . VAL A 1 88 ? -3.131 -1.664 -1.643 1.00 87.38 88 VAL A CA 1
ATOM 706 C C . VAL A 1 88 ? -2.127 -1.673 -2.792 1.00 87.38 88 VAL A C 1
ATOM 708 O O . VAL A 1 88 ? -1.851 -2.726 -3.357 1.00 87.38 88 VAL A O 1
ATOM 711 N N . ILE A 1 89 ? -1.505 -0.522 -3.070 1.00 88.88 89 ILE A N 1
ATOM 712 C CA . ILE A 1 89 ? -0.462 -0.402 -4.096 1.00 88.88 89 ILE A CA 1
ATOM 713 C C . ILE A 1 89 ? 0.735 -1.305 -3.770 1.00 88.88 89 ILE A C 1
ATOM 715 O O . ILE A 1 89 ? 1.225 -2.012 -4.647 1.00 88.88 89 ILE A O 1
ATOM 719 N N . LYS A 1 90 ? 1.169 -1.356 -2.501 1.00 89.75 90 LY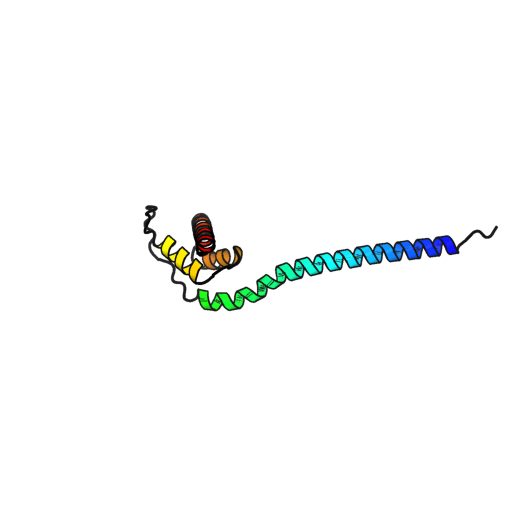S A N 1
ATOM 720 C CA . LYS A 1 90 ? 2.228 -2.285 -2.068 1.00 89.75 90 LYS A CA 1
ATOM 721 C C . LYS A 1 90 ? 1.877 -3.739 -2.345 1.00 89.75 90 LYS A C 1
ATOM 723 O O . LYS A 1 90 ? 2.744 -4.493 -2.775 1.00 89.75 90 LYS A O 1
ATOM 728 N N . ASP A 1 91 ? 0.650 -4.148 -2.049 1.00 89.19 91 ASP A N 1
ATOM 729 C CA . ASP A 1 91 ? 0.246 -5.542 -2.200 1.00 89.19 91 ASP A CA 1
ATOM 730 C C . ASP A 1 91 ? 0.093 -5.936 -3.677 1.00 89.19 91 ASP A C 1
ATOM 732 O O . ASP A 1 91 ? 0.478 -7.047 -4.031 1.00 89.19 91 ASP A O 1
ATOM 736 N N . V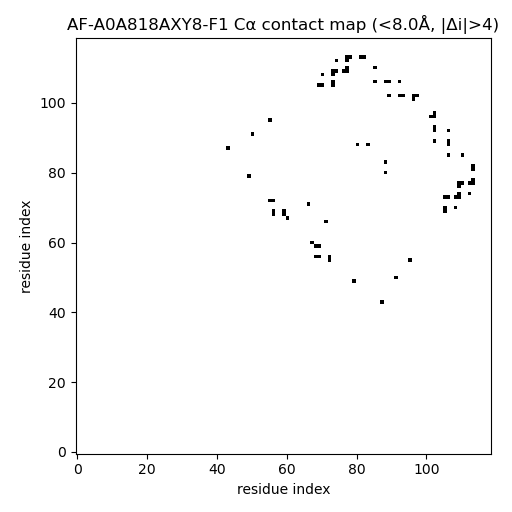AL A 1 92 ? -0.340 -5.015 -4.548 1.00 88.12 92 VAL A N 1
ATOM 737 C CA . VAL A 1 92 ? -0.307 -5.194 -6.014 1.00 88.12 92 VAL A CA 1
ATOM 738 C C . VAL A 1 92 ? 1.136 -5.328 -6.509 1.00 88.12 92 VAL A C 1
ATOM 740 O O . VAL A 1 92 ? 1.485 -6.321 -7.140 1.00 88.12 92 VAL A O 1
ATOM 743 N N . LEU A 1 93 ? 2.026 -4.391 -6.161 1.00 89.56 93 LEU A N 1
ATOM 744 C CA . LEU A 1 93 ? 3.425 -4.429 -6.608 1.00 89.56 93 LEU A CA 1
ATOM 745 C C . LEU A 1 93 ? 4.169 -5.685 -6.136 1.00 89.56 93 LEU A C 1
ATOM 747 O O . LEU A 1 93 ? 5.006 -6.211 -6.864 1.00 89.56 93 LEU A O 1
ATOM 751 N N . LYS A 1 94 ? 3.867 -6.195 -4.935 1.00 90.00 94 LYS A N 1
ATOM 752 C CA . LYS A 1 94 ? 4.467 -7.434 -4.414 1.00 90.00 94 LYS A CA 1
ATOM 753 C C . LYS A 1 94 ? 4.168 -8.668 -5.259 1.00 90.00 94 LYS A C 1
ATOM 755 O O . LYS A 1 94 ? 4.970 -9.591 -5.216 1.00 90.00 94 LYS A O 1
ATOM 760 N N . LYS A 1 95 ? 3.036 -8.705 -5.967 1.00 86.50 95 LYS A N 1
ATOM 761 C CA . LYS A 1 95 ? 2.662 -9.846 -6.813 1.00 86.50 95 LYS A CA 1
ATOM 762 C C . LYS A 1 95 ? 3.439 -9.882 -8.127 1.00 86.50 95 LYS A C 1
ATOM 764 O O . LYS A 1 95 ? 3.656 -10.960 -8.661 1.00 86.50 95 LYS A O 1
ATOM 769 N N . HIS A 1 96 ? 3.851 -8.715 -8.622 1.00 84.25 96 HIS A N 1
ATOM 770 C CA . HIS A 1 96 ? 4.458 -8.568 -9.948 1.00 84.25 96 HIS A CA 1
ATOM 771 C C . HIS A 1 96 ? 5.971 -8.320 -9.913 1.00 84.25 96 HIS A C 1
ATOM 773 O 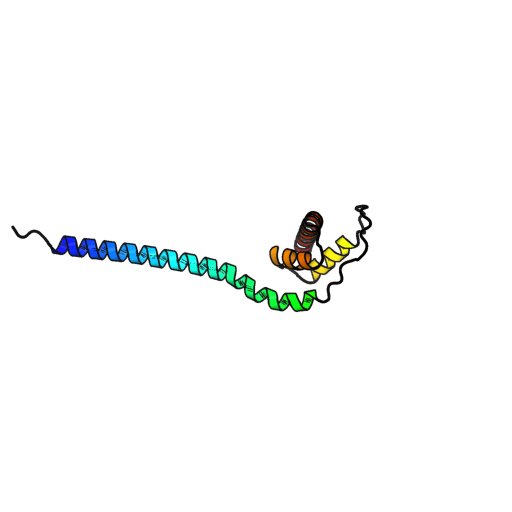O . HIS A 1 96 ? 6.640 -8.504 -10.925 1.00 84.25 96 HIS A O 1
ATOM 779 N N . ILE A 1 97 ? 6.517 -7.872 -8.776 1.00 86.69 97 ILE A N 1
ATOM 780 C CA . ILE A 1 97 ? 7.923 -7.476 -8.632 1.00 86.69 97 ILE A CA 1
ATOM 781 C C . ILE A 1 97 ? 8.524 -8.089 -7.362 1.00 86.69 97 ILE A C 1
ATOM 783 O O . ILE A 1 97 ? 8.077 -7.821 -6.239 1.00 86.69 97 ILE A O 1
ATOM 787 N N . ASP A 1 98 ? 9.608 -8.840 -7.534 1.00 87.00 98 ASP A N 1
ATOM 788 C CA . ASP A 1 98 ? 10.329 -9.470 -6.426 1.00 87.00 98 ASP A CA 1
ATOM 789 C C . ASP A 1 98 ? 11.235 -8.483 -5.680 1.00 87.00 98 ASP A C 1
ATOM 791 O O . ASP A 1 98 ? 11.290 -8.473 -4.444 1.00 87.00 98 ASP A O 1
ATOM 795 N N . ASP A 1 99 ? 11.917 -7.610 -6.427 1.00 89.00 99 ASP A N 1
ATOM 796 C CA . ASP A 1 99 ? 12.931 -6.715 -5.880 1.00 89.00 99 ASP A CA 1
ATOM 797 C C . ASP A 1 99 ? 12.307 -5.619 -5.001 1.00 89.00 99 ASP A C 1
ATOM 799 O O . ASP A 1 99 ? 11.490 -4.797 -5.429 1.00 89.00 99 ASP A O 1
ATOM 803 N N . LYS A 1 100 ? 12.709 -5.597 -3.726 1.00 90.81 100 LYS A N 1
ATOM 804 C CA . LYS A 1 100 ? 12.207 -4.643 -2.735 1.00 90.81 100 LYS A CA 1
ATOM 805 C C . LYS A 1 100 ? 12.542 -3.203 -3.113 1.00 90.81 100 LYS A C 1
ATOM 807 O O . LYS A 1 100 ? 11.655 -2.357 -3.023 1.00 90.81 100 LYS A O 1
ATOM 812 N N . SER A 1 101 ? 13.782 -2.931 -3.508 1.00 87.50 101 SER A N 1
ATOM 813 C CA . SER A 1 101 ? 14.225 -1.572 -3.827 1.00 87.50 101 SER A CA 1
ATOM 814 C C . SER A 1 101 ? 13.464 -1.031 -5.035 1.00 87.50 101 SER A C 1
ATOM 816 O O . SER A 1 101 ? 13.070 0.134 -5.061 1.00 87.50 101 SER A O 1
ATOM 818 N N . PHE A 1 102 ? 13.169 -1.906 -5.997 1.00 87.44 102 PHE A N 1
ATOM 819 C CA . PHE A 1 102 ? 12.411 -1.540 -7.184 1.00 87.44 102 PHE A CA 1
ATOM 820 C C . PHE A 1 102 ? 10.926 -1.278 -6.898 1.00 87.44 102 PHE A C 1
ATOM 822 O O . PHE A 1 102 ? 10.353 -0.314 -7.409 1.00 87.44 102 PHE A O 1
ATOM 829 N N . ARG A 1 103 ? 10.308 -2.064 -6.007 1.00 91.19 103 ARG A N 1
ATOM 830 C CA . ARG A 1 103 ? 8.940 -1.792 -5.534 1.00 91.19 103 ARG A CA 1
ATOM 831 C C . ARG A 1 103 ? 8.822 -0.459 -4.813 1.00 91.19 103 ARG A C 1
ATOM 833 O O . ARG A 1 103 ? 7.835 0.235 -5.016 1.00 91.19 103 ARG A O 1
ATOM 840 N N . GLU A 1 104 ? 9.798 -0.104 -3.981 1.00 91.38 104 GLU A N 1
ATOM 841 C CA . GLU A 1 104 ? 9.786 1.166 -3.243 1.00 91.38 104 GLU A CA 1
ATOM 842 C C . GLU A 1 104 ? 9.859 2.367 -4.193 1.00 91.38 104 GLU A C 1
ATOM 844 O O . GLU A 1 104 ? 9.140 3.349 -4.004 1.00 91.38 104 GLU A O 1
ATOM 849 N N . PHE A 1 105 ? 10.664 2.258 -5.254 1.00 89.62 105 PHE A N 1
ATOM 850 C CA . PHE A 1 105 ? 10.711 3.254 -6.321 1.00 89.62 105 PHE A CA 1
ATOM 851 C C . PHE A 1 105 ? 9.359 3.394 -7.040 1.00 89.62 105 PHE A C 1
ATOM 853 O O . PHE A 1 105 ? 8.830 4.501 -7.156 1.00 89.62 105 PHE A O 1
ATOM 860 N N . LEU A 1 106 ? 8.764 2.279 -7.474 1.00 90.75 106 LEU A N 1
ATOM 861 C CA . LEU A 1 106 ? 7.478 2.295 -8.179 1.00 90.75 106 LEU A CA 1
ATOM 862 C C . LEU A 1 106 ? 6.330 2.790 -7.304 1.00 90.75 106 LEU A C 1
ATOM 864 O O . LEU A 1 106 ? 5.477 3.545 -7.760 1.00 90.75 106 LEU A O 1
ATOM 868 N N . GLU A 1 107 ? 6.326 2.411 -6.031 1.00 92.38 107 GLU A N 1
ATOM 869 C CA . GLU A 1 107 ? 5.350 2.881 -5.058 1.00 92.38 107 GLU A CA 1
ATOM 870 C C . GLU A 1 107 ? 5.367 4.411 -4.930 1.00 92.38 107 GLU A C 1
ATOM 872 O O . GLU A 1 107 ? 4.306 5.040 -4.867 1.00 92.38 107 GLU A O 1
ATOM 877 N N . PHE A 1 108 ? 6.560 5.007 -4.903 1.00 90.06 108 PHE A N 1
ATOM 878 C CA . PHE A 1 108 ? 6.718 6.455 -4.861 1.00 90.06 108 PHE A CA 1
ATOM 879 C C . PHE A 1 108 ? 6.195 7.122 -6.142 1.00 90.06 108 PHE A C 1
ATOM 881 O O . PHE A 1 108 ? 5.403 8.061 -6.054 1.00 90.06 108 PHE A O 1
ATOM 888 N N . GLU A 1 109 ? 6.560 6.610 -7.319 1.00 90.69 109 GLU A N 1
ATOM 889 C CA . GLU A 1 109 ? 6.083 7.133 -8.609 1.00 90.69 109 GLU A CA 1
ATOM 890 C C . GLU A 1 109 ? 4.553 7.090 -8.733 1.00 90.69 109 GLU A C 1
ATOM 892 O O . GLU A 1 109 ? 3.930 8.088 -9.103 1.00 90.69 109 GLU A O 1
ATOM 897 N N . ILE A 1 110 ? 3.925 5.973 -8.352 1.00 91.62 110 ILE A N 1
ATOM 898 C CA . ILE A 1 110 ? 2.462 5.818 -8.371 1.00 91.62 110 ILE A CA 1
ATOM 899 C C . ILE A 1 110 ? 1.797 6.852 -7.452 1.00 91.62 110 ILE A C 1
ATOM 901 O O . ILE A 1 110 ? 0.809 7.482 -7.833 1.00 91.62 110 ILE A O 1
ATOM 905 N N . GLN A 1 111 ? 2.347 7.078 -6.253 1.00 88.12 111 GLN A N 1
ATOM 906 C CA . GLN A 1 111 ? 1.813 8.063 -5.306 1.00 88.12 111 GLN A CA 1
ATOM 907 C C . GLN A 1 111 ? 1.916 9.485 -5.847 1.00 88.12 111 GLN A C 1
ATOM 909 O O . GLN A 1 111 ? 0.918 10.207 -5.843 1.00 88.12 111 GLN A O 1
ATOM 914 N N . MET A 1 112 ? 3.083 9.869 -6.363 1.00 86.56 112 MET A N 1
ATOM 915 C CA . MET A 1 112 ? 3.297 11.196 -6.942 1.00 86.56 112 MET A CA 1
ATOM 916 C C . MET A 1 112 ? 2.317 11.472 -8.086 1.00 86.56 112 MET A C 1
ATOM 918 O O . MET A 1 112 ? 1.704 12.540 -8.144 1.00 86.56 112 MET A O 1
ATOM 922 N N . ARG A 1 113 ? 2.089 10.477 -8.948 1.00 84.06 113 ARG A N 1
ATOM 923 C CA . ARG A 1 113 ? 1.152 10.575 -10.076 1.00 84.06 113 ARG A CA 1
ATOM 924 C C . ARG A 1 113 ? -0.303 10.630 -9.626 1.00 84.06 113 ARG A C 1
ATOM 926 O O . ARG A 1 113 ? -1.062 11.448 -10.136 1.00 84.06 113 ARG A O 1
ATOM 933 N N . SER A 1 114 ? -0.682 9.847 -8.616 1.00 77.75 114 SER A N 1
ATOM 934 C CA . SER A 1 114 ? -2.043 9.869 -8.059 1.00 77.75 114 SER A CA 1
ATOM 935 C C . SER A 1 114 ? -2.429 11.230 -7.456 1.00 77.75 114 SER A C 1
ATOM 937 O O . SER A 1 114 ? -3.596 11.616 -7.497 1.00 77.75 114 SER A O 1
ATOM 939 N N . ILE A 1 115 ? -1.451 11.985 -6.938 1.00 71.25 115 ILE A N 1
ATOM 940 C CA . ILE A 1 115 ? -1.651 13.327 -6.371 1.00 71.25 115 ILE A CA 1
ATOM 941 C C . ILE A 1 115 ? -1.727 14.387 -7.482 1.00 71.25 115 ILE A C 1
ATOM 943 O O . ILE A 1 115 ? -2.538 15.309 -7.396 1.00 71.25 115 ILE A O 1
ATOM 947 N N . GLY A 1 116 ? -0.919 14.243 -8.539 1.00 62.53 116 GLY A N 1
ATOM 948 C CA . GLY A 1 116 ? -0.841 15.185 -9.662 1.00 62.53 116 GLY A CA 1
ATOM 949 C C . GLY A 1 116 ? -2.054 15.201 -10.603 1.00 62.53 116 GLY A C 1
ATOM 950 O O . GLY A 1 116 ? -2.190 16.131 -11.392 1.00 62.53 116 GLY A O 1
ATOM 951 N N . HIS A 1 117 ? -2.959 14.221 -10.509 1.00 54.56 117 HIS A N 1
ATOM 952 C CA . HIS A 1 117 ? -4.175 14.141 -11.334 1.00 54.56 117 HIS A CA 1
ATOM 953 C C . HIS A 1 117 ? -5.317 15.082 -10.904 1.00 54.56 117 HIS A C 1
ATOM 955 O O . HIS A 1 117 ? -6.355 15.115 -11.565 1.00 54.56 117 HIS A O 1
ATOM 961 N N . LYS A 1 118 ? -5.152 15.878 -9.838 1.00 47.34 118 LYS A N 1
ATOM 962 C CA . LYS A 1 118 ? -6.068 16.992 -9.541 1.00 47.34 118 LYS A CA 1
ATOM 963 C C . LYS A 1 118 ? -5.749 18.183 -10.454 1.00 47.34 118 LYS A C 1
ATOM 965 O O . LYS A 1 118 ? -4.989 19.065 -10.062 1.00 47.34 118 LYS A O 1
ATOM 970 N N . LYS A 1 119 ? -6.312 18.193 -11.662 1.00 40.16 119 LYS A N 1
ATOM 971 C CA . LYS A 1 119 ? -6.506 19.418 -12.450 1.00 40.16 119 LYS A CA 1
ATOM 972 C C . LYS A 1 119 ? -7.949 19.876 -12.336 1.00 40.16 119 LYS A C 1
ATOM 974 O O . LYS A 1 119 ? -8.833 18.995 -12.395 1.00 40.16 119 LYS A O 1
#

Nearest PDB structures (foldseek):
  7kzv-assembly1_S  TM=3.450E-01  e=9.992E+00  Homo sapiens

Foldseek 3Di:
DDPDPPVVVVVVVVVVVVVVVVVVVVVVVVVVVVVVVVVVVVVVVVVVVVLVPQDDDPDAPVPPDPPGSLLVSLLVVLVSQQPHDLVVLLVSCVVVDVDPVVSVVSSVSNVVNSVVPPD

pLDDT: mean 78.41, std 13.48, range [40.16, 93.31]

Solvent-accessible surface area (backbone atoms only — not comparable to full-atom values): 7266 Å² total; per-residue (Å²): 140,87,86,61,76,62,58,59,51,51,52,50,52,51,53,53,49,54,55,51,50,54,52,50,51,53,50,52,56,51,52,53,55,49,52,65,59,52,64,58,69,67,53,61,65,67,49,56,67,64,48,78,76,61,78,75,80,92,73,82,84,87,69,86,53,98,82,38,66,66,56,56,49,28,49,52,50,27,68,76,43,71,87,58,54,74,65,57,54,50,56,55,44,56,75,76,44,86,53,65,73,60,45,55,52,45,54,50,52,24,51,57,50,54,63,66,68,76,123

Secondary structure (DSSP, 8-state):
----HHHHHHHHHHHHHHHHHHHHHHHHHHHHHHHHHHGGGTHHHHHHHHHTT----S----S--TT-HHHHHHHHHHHHSTT--HHHHHHHHHHH---HHHHHHHHHHHHHHHHHT--

InterPro domains:
  IPR019180 Oxidoreductase-like, N-terminal [PF09791] (56-79)
  IPR039251 Oxidoreductase-like domain-containing protein 1 [PTHR21193] (52-113)

Radius of gyration: 26.85 Å; Cα contacts (8 Å, |Δi|>4): 42; chains: 1; bounding box: 42×30×91 Å

Mean predicted aligned error: 12.96 Å

Organism: NCBI:txid392032

Sequence (119 aa):
MYFFPWITLTLFLLFSMINAFIRIFHIQTLQLVKRSLGRRSQSSTSYNSQDNDLVPPTTCCMSNCANCVWISFAEEIAQRYPGAAKEVIKDVLKKHIDDKSFREFLEFEIQMRSIGHKK